Protein AF-A0A1R1PMK1-F1 (afdb_monomer_lite)

Structure (mmCIF, N/CA/C/O backbone):
data_AF-A0A1R1PMK1-F1
#
_entry.id   AF-A0A1R1PMK1-F1
#
loop_
_atom_site.group_PDB
_atom_site.id
_atom_site.type_symbol
_atom_site.label_atom_id
_atom_site.label_alt_id
_atom_site.label_comp_id
_atom_site.label_asym_id
_atom_site.label_entity_id
_atom_site.label_seq_id
_atom_site.pdbx_PDB_ins_code
_atom_site.Cartn_x
_atom_site.Cartn_y
_atom_site.Cartn_z
_atom_site.occupancy
_atom_site.B_iso_or_equiv
_atom_site.auth_seq_id
_atom_site.auth_comp_id
_atom_site.auth_asym_id
_atom_site.auth_atom_id
_atom_site.pdbx_PDB_model_num
ATOM 1 N N . ALA A 1 1 ? -8.722 -4.095 1.735 1.00 92.75 1 ALA A N 1
ATOM 2 C CA . ALA A 1 1 ? -8.374 -3.464 3.030 1.00 92.75 1 ALA A CA 1
ATOM 3 C C . ALA A 1 1 ? -7.951 -4.483 4.097 1.00 92.75 1 ALA A C 1
ATOM 5 O O . ALA A 1 1 ? -7.353 -4.082 5.087 1.00 92.75 1 ALA A O 1
ATOM 6 N N . SER A 1 2 ? -8.235 -5.775 3.902 1.00 94.81 2 SER A N 1
ATOM 7 C CA . SER A 1 2 ? -7.740 -6.874 4.737 1.00 94.81 2 SER A CA 1
ATOM 8 C C . SER A 1 2 ? -6.228 -7.082 4.606 1.00 94.81 2 SER A C 1
ATOM 10 O O . SER A 1 2 ? -5.591 -6.471 3.741 1.00 94.81 2 SER A O 1
ATOM 12 N N . ASP A 1 3 ? -5.682 -7.975 5.431 1.00 96.00 3 ASP A N 1
ATOM 13 C CA . ASP A 1 3 ? -4.341 -8.523 5.250 1.00 96.00 3 ASP A CA 1
ATOM 14 C C . ASP A 1 3 ? -4.217 -9.331 3.947 1.00 96.00 3 ASP A C 1
ATOM 16 O O . ASP A 1 3 ? -5.202 -9.630 3.263 1.00 96.00 3 ASP A O 1
ATOM 20 N N . GLU A 1 4 ? -2.976 -9.665 3.610 1.00 95.31 4 GLU A N 1
ATOM 21 C CA . GLU A 1 4 ? -2.611 -10.317 2.359 1.00 95.31 4 GLU A CA 1
ATOM 22 C C . GLU A 1 4 ? -3.187 -11.730 2.200 1.00 95.31 4 GLU A C 1
ATOM 24 O O . GLU A 1 4 ? -3.694 -12.054 1.127 1.00 95.31 4 GLU A O 1
ATOM 29 N N . ARG A 1 5 ? -3.181 -12.549 3.259 1.00 94.62 5 ARG A N 1
ATOM 30 C CA . ARG A 1 5 ? -3.714 -13.918 3.209 1.00 94.62 5 ARG A CA 1
ATOM 31 C C . ARG A 1 5 ? -5.222 -13.894 2.979 1.00 94.62 5 ARG A C 1
ATOM 33 O O . ARG A 1 5 ? -5.736 -14.603 2.114 1.00 94.62 5 ARG A O 1
ATOM 40 N N . SER A 1 6 ? -5.927 -13.046 3.723 1.00 94.38 6 SER A N 1
ATOM 41 C CA . SER A 1 6 ? -7.371 -12.860 3.556 1.00 94.38 6 SER A CA 1
ATOM 42 C C . SER A 1 6 ? -7.712 -12.326 2.162 1.00 94.38 6 SER A C 1
ATOM 44 O O . SER A 1 6 ? -8.650 -12.809 1.530 1.00 94.38 6 SER A O 1
ATOM 46 N N . ALA A 1 7 ? -6.926 -11.374 1.647 1.00 95.94 7 ALA A N 1
ATOM 47 C CA . ALA A 1 7 ? -7.109 -10.844 0.297 1.00 95.94 7 ALA A CA 1
ATOM 48 C C . ALA A 1 7 ? -6.900 -11.919 -0.783 1.00 95.94 7 ALA A C 1
ATOM 50 O O . ALA A 1 7 ? -7.687 -11.991 -1.723 1.00 95.94 7 ALA A O 1
ATOM 51 N N . HIS A 1 8 ? -5.884 -12.775 -0.632 1.00 96.12 8 HIS A N 1
ATOM 52 C CA . HIS A 1 8 ? -5.612 -13.889 -1.547 1.00 96.12 8 HIS A CA 1
ATOM 53 C C . HIS A 1 8 ? -6.756 -14.907 -1.577 1.00 96.12 8 HIS A C 1
ATOM 55 O O . HIS A 1 8 ? -7.211 -15.286 -2.657 1.00 96.12 8 HIS A O 1
ATOM 61 N N . SER A 1 9 ? -7.292 -15.265 -0.406 1.00 93.94 9 SER A N 1
ATOM 62 C CA . SER A 1 9 ? -8.459 -16.149 -0.290 1.00 93.94 9 SER A CA 1
ATOM 63 C C . SER A 1 9 ? -9.698 -15.570 -0.986 1.00 93.94 9 SER A C 1
ATOM 65 O O . SER A 1 9 ? -10.358 -16.264 -1.758 1.00 93.94 9 SER A O 1
ATOM 67 N N . ILE A 1 10 ? -9.979 -14.275 -0.783 1.00 94.06 10 ILE A N 1
ATOM 68 C CA . ILE A 1 10 ? -11.108 -13.584 -1.429 1.00 94.06 10 ILE A CA 1
ATOM 69 C C . ILE A 1 10 ? -10.918 -13.497 -2.948 1.00 94.06 10 ILE A C 1
ATOM 71 O O . ILE A 1 10 ? -11.862 -13.722 -3.696 1.00 94.06 10 ILE A O 1
ATOM 75 N N . MET A 1 11 ? -9.716 -13.174 -3.430 1.00 95.31 11 MET A N 1
ATOM 76 C CA . MET A 1 11 ? -9.459 -13.119 -4.873 1.00 95.31 11 MET A CA 1
ATOM 77 C C . MET A 1 11 ? -9.594 -14.495 -5.524 1.00 95.31 11 MET A C 1
ATOM 79 O O . MET A 1 11 ? -10.160 -14.594 -6.608 1.00 95.31 11 MET A O 1
ATOM 83 N N . SER A 1 12 ? -9.146 -15.545 -4.834 1.00 92.06 12 SER A N 1
ATOM 84 C CA . SER A 1 12 ? -9.286 -16.926 -5.300 1.00 92.06 12 SER A CA 1
ATOM 85 C C . SER A 1 12 ? -10.749 -17.371 -5.348 1.00 92.06 12 SER A C 1
ATOM 87 O O . SER A 1 12 ? -11.145 -18.036 -6.294 1.00 92.06 12 SER A O 1
ATOM 89 N 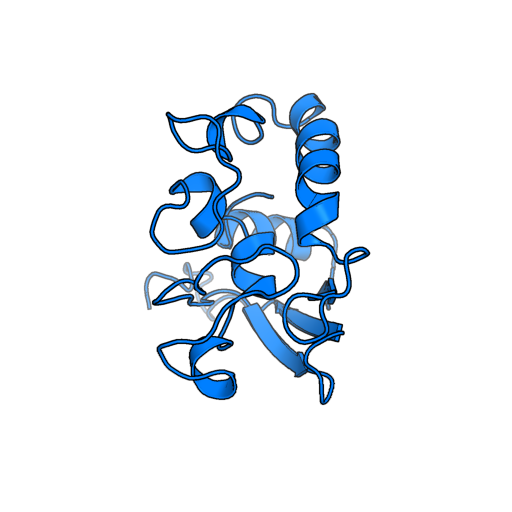N . SER A 1 13 ? -11.576 -16.996 -4.364 1.00 94.19 13 SER A N 1
ATOM 90 C CA . SER A 1 13 ? -13.002 -17.366 -4.353 1.00 94.19 13 SER A CA 1
ATOM 91 C C . SER A 1 13 ? -13.845 -16.625 -5.393 1.00 94.19 13 SER A C 1
ATOM 93 O O . SER A 1 13 ? -14.958 -17.053 -5.695 1.00 94.19 13 SER A O 1
ATOM 95 N N . LEU A 1 14 ? -13.322 -15.519 -5.925 1.00 96.50 14 LEU A N 1
ATOM 96 C CA . LEU A 1 14 ? -13.951 -14.696 -6.955 1.00 96.50 14 LEU A CA 1
ATOM 97 C C . LEU A 1 14 ? -13.335 -14.905 -8.350 1.00 96.50 14 LEU A C 1
ATOM 99 O O . LEU A 1 14 ? -13.669 -14.143 -9.255 1.00 96.50 14 LEU A O 1
ATOM 103 N N . ASP A 1 15 ? -12.438 -15.886 -8.516 1.00 95.31 15 ASP A N 1
ATOM 104 C CA . ASP A 1 15 ? -11.705 -16.159 -9.763 1.00 95.31 15 ASP A CA 1
ATOM 105 C C . ASP A 1 15 ? -11.015 -14.904 -10.349 1.00 95.31 15 ASP A C 1
ATOM 107 O O . ASP A 1 15 ? -11.081 -14.620 -11.546 1.00 95.31 15 ASP A O 1
ATOM 111 N N . ILE A 1 16 ? -10.365 -14.103 -9.493 1.00 96.75 16 ILE A N 1
ATOM 112 C CA . ILE A 1 16 ? -9.670 -12.874 -9.904 1.00 96.75 16 ILE A CA 1
ATOM 113 C C . ILE A 1 16 ? -8.203 -13.168 -10.230 1.00 96.75 16 ILE A C 1
ATOM 115 O O . ILE A 1 16 ? -7.407 -13.459 -9.338 1.00 96.75 16 ILE A O 1
ATOM 119 N N . ASP A 1 17 ? -7.815 -12.964 -11.490 1.00 96.69 17 ASP A N 1
ATOM 120 C CA . ASP A 1 17 ? -6.439 -13.191 -11.957 1.00 96.69 17 ASP A CA 1
ATOM 121 C C . ASP A 1 17 ? -5.477 -12.022 -11.702 1.00 96.69 17 ASP A C 1
ATOM 123 O O . ASP A 1 17 ? -4.277 -12.227 -11.524 1.00 96.69 17 ASP A O 1
ATOM 127 N N . TYR A 1 18 ? -5.976 -10.783 -11.717 1.00 98.06 18 TYR A N 1
ATOM 128 C CA . TYR A 1 18 ? -5.141 -9.584 -11.634 1.00 98.06 18 TYR A CA 1
ATOM 129 C C . TYR A 1 18 ? -5.790 -8.492 -10.787 1.00 98.06 18 TYR A C 1
ATOM 131 O O . TYR A 1 18 ? -6.999 -8.270 -10.843 1.00 98.06 18 TYR A O 1
ATOM 139 N N . ALA A 1 19 ? -4.961 -7.759 -10.048 1.00 98.00 19 ALA A N 1
ATOM 140 C CA . ALA A 1 19 ? -5.340 -6.546 -9.336 1.00 98.00 19 ALA A CA 1
ATOM 141 C C . ALA A 1 19 ? -4.542 -5.354 -9.869 1.00 98.00 19 ALA A C 1
ATOM 143 O O . ALA A 1 19 ? -3.335 -5.453 -10.079 1.00 98.00 19 ALA A O 1
ATOM 144 N N . LEU A 1 20 ? -5.212 -4.219 -10.053 1.00 98.25 20 LEU A N 1
ATOM 145 C CA . LEU A 1 20 ? -4.597 -2.955 -10.447 1.00 98.25 20 LEU A CA 1
ATOM 146 C C . LEU A 1 20 ? -4.661 -1.978 -9.273 1.00 98.25 20 LEU A C 1
ATOM 148 O O . LEU A 1 20 ? -5.706 -1.855 -8.636 1.00 98.25 20 LEU A O 1
ATOM 152 N N . VAL A 1 21 ? -3.560 -1.270 -9.020 1.00 98.31 21 VAL A N 1
ATOM 153 C CA . VAL A 1 21 ? -3.491 -0.172 -8.046 1.00 98.31 21 VAL A CA 1
ATOM 154 C C . VAL A 1 21 ? -2.866 1.059 -8.691 1.00 98.31 21 VAL A C 1
ATOM 156 O O . VAL A 1 21 ? -1.877 0.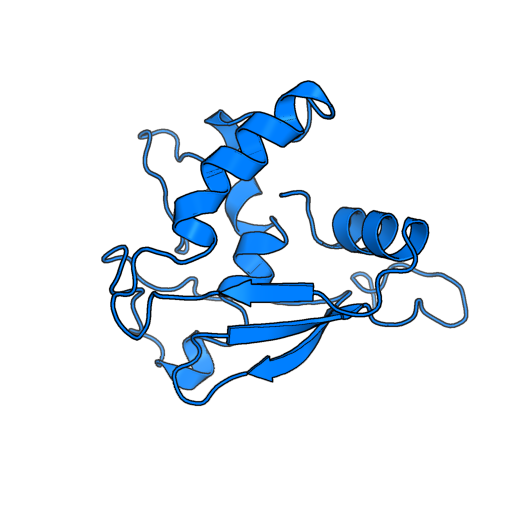962 -9.425 1.00 98.31 21 VAL A O 1
ATOM 159 N N . VAL A 1 22 ? -3.437 2.226 -8.393 1.00 98.44 22 VAL A N 1
ATOM 160 C CA . VAL A 1 22 ? -2.900 3.530 -8.779 1.00 98.44 22 VAL A CA 1
ATOM 161 C C . VAL A 1 22 ? -2.113 4.140 -7.619 1.00 98.44 22 VAL A C 1
ATOM 163 O O . VAL A 1 22 ? -2.680 4.403 -6.555 1.00 98.44 22 VAL A O 1
ATOM 166 N N . TYR A 1 23 ? -0.828 4.426 -7.840 1.00 97.81 23 TYR A N 1
ATOM 167 C CA . TYR A 1 23 ? 0.063 5.101 -6.891 1.00 97.81 23 TYR A CA 1
ATOM 168 C C . TYR A 1 23 ? 0.458 6.490 -7.400 1.00 97.81 23 TYR A C 1
ATOM 170 O O . TYR A 1 23 ? 1.118 6.637 -8.421 1.00 97.81 23 TYR A O 1
ATOM 178 N N . GLY A 1 24 ? 0.089 7.540 -6.670 1.00 96.56 24 GLY A N 1
ATOM 179 C CA . GLY A 1 24 ? 0.336 8.914 -7.104 1.00 96.56 24 GLY A CA 1
ATOM 180 C C . GLY A 1 24 ? 1.539 9.597 -6.462 1.00 96.56 24 GLY A C 1
ATOM 181 O O . GLY A 1 24 ? 1.885 10.708 -6.865 1.00 96.56 24 GLY A O 1
ATOM 182 N N . GLY A 1 25 ? 2.186 8.963 -5.481 1.00 96.06 25 GLY A N 1
ATOM 183 C CA . GLY A 1 25 ? 3.172 9.619 -4.619 1.00 96.06 25 GLY A CA 1
ATOM 184 C C . GLY A 1 25 ? 4.467 10.039 -5.316 1.00 96.06 25 GLY A C 1
ATOM 185 O O . GLY A 1 25 ? 5.158 10.925 -4.821 1.00 96.06 25 GLY A O 1
ATOM 186 N N . MET A 1 26 ? 4.793 9.478 -6.484 1.00 94.00 26 MET A N 1
ATOM 187 C CA . MET A 1 26 ? 5.956 9.919 -7.266 1.00 94.00 26 MET A CA 1
ATOM 188 C C . MET A 1 26 ? 5.683 11.218 -8.039 1.00 94.00 26 MET A C 1
ATOM 190 O O . MET A 1 26 ? 6.563 12.074 -8.130 1.00 94.00 26 MET A O 1
ATOM 194 N N . LEU A 1 27 ? 4.467 11.392 -8.563 1.00 94.00 27 LEU A N 1
ATOM 195 C CA . LEU A 1 27 ? 4.088 12.514 -9.435 1.00 94.00 27 LEU A CA 1
ATOM 196 C C . LEU A 1 27 ? 3.233 13.577 -8.729 1.00 94.00 27 LEU A C 1
ATOM 198 O O . LEU A 1 27 ? 2.753 14.501 -9.379 1.00 94.00 27 LEU A O 1
ATOM 202 N N . SER A 1 28 ? 3.015 13.440 -7.419 1.00 94.94 28 SER A N 1
ATOM 203 C CA . SER A 1 28 ? 2.061 14.259 -6.658 1.00 94.94 28 SER A CA 1
ATOM 204 C C . SER A 1 28 ? 0.624 14.166 -7.200 1.00 94.94 28 SER A C 1
ATOM 206 O O . SER A 1 28 ? -0.139 15.132 -7.159 1.00 94.94 28 SER A O 1
ATOM 208 N N . TYR A 1 29 ? 0.244 13.000 -7.729 1.00 96.44 29 TYR A N 1
ATOM 209 C CA . TYR A 1 29 ? -1.105 12.746 -8.225 1.00 96.44 29 TYR A CA 1
ATOM 210 C C . TYR A 1 29 ? -2.032 12.382 -7.056 1.00 96.44 29 TYR A C 1
ATOM 212 O O . TYR A 1 29 ? -1.842 11.368 -6.389 1.00 96.44 29 TYR A O 1
ATOM 220 N N . SER A 1 30 ? -3.040 13.213 -6.781 1.00 92.44 30 SER A N 1
ATOM 221 C CA . SER A 1 30 ? -3.943 13.048 -5.626 1.00 92.44 30 SER A CA 1
ATOM 222 C C . SER A 1 30 ? -5.133 12.117 -5.879 1.00 92.44 30 SER A C 1
ATOM 224 O O . SER A 1 30 ? -5.816 11.710 -4.938 1.00 92.44 30 SER A O 1
ATOM 226 N N . GLY A 1 31 ? -5.389 11.769 -7.143 1.00 95.38 31 GLY A N 1
ATOM 227 C CA . GLY A 1 31 ? -6.455 10.856 -7.562 1.00 95.38 31 GLY A CA 1
ATOM 228 C C . GLY A 1 31 ? -6.093 9.374 -7.429 1.00 95.38 31 GLY A C 1
ATOM 229 O O . GLY A 1 31 ? -6.682 8.551 -8.134 1.00 95.38 31 GLY A O 1
ATOM 230 N N . ASP A 1 32 ? -5.113 9.042 -6.591 1.00 97.69 32 ASP A N 1
ATOM 231 C CA . ASP A 1 32 ? -4.591 7.692 -6.389 1.00 97.69 32 ASP A CA 1
ATOM 232 C C . ASP A 1 32 ? -5.434 6.874 -5.395 1.00 97.69 32 ASP A C 1
ATOM 234 O O . ASP A 1 32 ? -6.371 7.382 -4.764 1.00 97.69 32 ASP A O 1
ATOM 238 N N . ASP A 1 33 ? -5.142 5.579 -5.281 1.00 98.19 33 ASP A N 1
ATOM 239 C CA . ASP A 1 33 ? -6.012 4.671 -4.531 1.00 98.19 33 ASP A CA 1
ATOM 240 C C . ASP A 1 33 ? -5.807 4.752 -3.018 1.00 98.19 33 ASP A C 1
ATOM 242 O O . ASP A 1 33 ? -6.769 4.557 -2.278 1.00 98.19 33 ASP A O 1
ATOM 246 N N . ILE A 1 34 ? -4.628 5.157 -2.528 1.00 97.00 34 ILE A N 1
ATOM 247 C CA . ILE A 1 34 ? -4.426 5.383 -1.086 1.00 97.00 34 ILE A CA 1
ATOM 248 C C . ILE A 1 34 ? -5.249 6.576 -0.579 1.00 97.00 34 ILE A C 1
ATOM 250 O O . ILE A 1 34 ? -5.734 6.536 0.554 1.00 97.00 34 ILE A O 1
ATOM 254 N N . ASN A 1 35 ? -5.447 7.630 -1.383 1.00 95.19 35 ASN A N 1
ATOM 255 C CA . ASN A 1 35 ? -6.289 8.762 -0.981 1.00 95.19 35 ASN A CA 1
ATOM 256 C C . ASN A 1 35 ? -7.779 8.371 -0.935 1.00 95.19 35 ASN A C 1
ATOM 258 O O . ASN A 1 35 ? -8.534 8.839 -0.085 1.00 95.19 35 ASN A O 1
ATOM 262 N N . LYS A 1 36 ? -8.200 7.455 -1.817 1.00 96.94 36 LYS A N 1
ATOM 263 C CA . LYS A 1 36 ? -9.565 6.903 -1.835 1.00 96.94 36 LYS A CA 1
ATOM 264 C C . LYS A 1 36 ? -9.761 5.741 -0.859 1.00 96.94 36 LYS A C 1
ATOM 266 O O . LYS A 1 36 ? -10.899 5.339 -0.625 1.00 96.94 36 LYS A O 1
ATOM 271 N N . PHE A 1 37 ? -8.687 5.199 -0.289 1.00 97.56 37 PHE A N 1
ATOM 272 C CA . PHE A 1 37 ? -8.717 3.953 0.478 1.00 97.56 37 PHE A CA 1
ATOM 273 C C . PHE A 1 37 ? -9.642 4.020 1.698 1.00 97.56 37 PHE A C 1
ATOM 275 O O . PHE A 1 37 ? -10.340 3.051 1.993 1.00 97.56 37 PHE A O 1
ATOM 282 N N . ILE A 1 38 ? -9.751 5.186 2.339 1.00 95.50 38 ILE A N 1
ATOM 283 C CA . ILE A 1 38 ? -10.686 5.402 3.448 1.00 95.50 38 ILE A CA 1
ATOM 284 C C . ILE A 1 38 ? -12.145 5.121 3.063 1.00 95.50 38 ILE A C 1
ATOM 286 O O . ILE A 1 38 ? -12.898 4.538 3.840 1.00 95.50 38 ILE A O 1
ATOM 290 N N . TRP A 1 39 ? -12.542 5.458 1.834 1.00 96.56 39 TRP A N 1
ATOM 291 C CA . TRP A 1 39 ? -13.886 5.169 1.337 1.00 96.56 39 TRP A CA 1
ATOM 292 C C . TRP A 1 39 ? -14.099 3.673 1.135 1.00 96.56 39 TRP A C 1
ATOM 294 O O . TRP A 1 39 ? -15.165 3.160 1.462 1.00 96.56 39 TRP A O 1
ATOM 304 N N . MET A 1 40 ? -13.071 2.955 0.673 1.00 97.31 40 MET A N 1
ATOM 305 C CA . MET A 1 40 ? -13.120 1.496 0.555 1.00 97.31 40 MET A CA 1
ATOM 306 C C . MET A 1 40 ? -13.294 0.832 1.927 1.00 97.31 40 MET A C 1
ATOM 308 O O . MET A 1 40 ? -14.069 -0.114 2.052 1.00 97.31 40 MET A O 1
ATOM 312 N N . ILE A 1 41 ? -12.615 1.348 2.961 1.00 96.81 41 ILE A N 1
ATOM 313 C CA . ILE A 1 41 ? -12.764 0.876 4.345 1.00 96.81 41 ILE A CA 1
ATOM 314 C C . ILE A 1 41 ? -14.191 1.125 4.835 1.00 96.81 41 ILE A C 1
ATOM 316 O O . ILE A 1 41 ? -14.840 0.183 5.273 1.00 96.81 41 ILE A O 1
ATOM 320 N N . ARG A 1 42 ? -14.720 2.345 4.681 1.00 95.81 42 ARG A N 1
ATOM 321 C CA . ARG A 1 42 ? -16.091 2.694 5.101 1.00 95.81 42 ARG A CA 1
ATOM 322 C C . ARG A 1 42 ? -17.163 1.830 4.436 1.00 95.81 42 ARG A C 1
ATOM 324 O O . ARG A 1 42 ? -18.115 1.429 5.096 1.00 95.81 42 ARG A O 1
ATOM 331 N N . ILE A 1 43 ? -17.007 1.524 3.147 1.00 95.88 43 ILE A N 1
ATOM 332 C CA . ILE A 1 43 ? -17.918 0.619 2.428 1.00 95.88 43 ILE A CA 1
ATOM 333 C C . ILE A 1 43 ? -17.792 -0.806 2.980 1.00 95.88 43 ILE A C 1
ATOM 335 O O . ILE A 1 43 ? -18.802 -1.444 3.275 1.00 95.88 43 ILE A O 1
ATOM 339 N N . GLY A 1 44 ? -16.561 -1.295 3.152 1.00 94.25 44 GLY A N 1
ATOM 340 C CA . GLY A 1 44 ? -16.295 -2.643 3.650 1.00 94.25 44 GLY A CA 1
ATOM 341 C C . GLY A 1 44 ? -16.695 -2.858 5.112 1.00 94.25 44 GLY A C 1
ATOM 342 O O . GLY A 1 44 ? -17.099 -3.963 5.462 1.00 94.25 44 GLY A O 1
ATOM 343 N N . GLN A 1 45 ? -16.648 -1.820 5.951 1.00 95.38 45 GLN A N 1
ATOM 344 C CA . GLN A 1 45 ? -16.997 -1.881 7.374 1.00 95.38 45 GLN A CA 1
ATOM 345 C C . GLN A 1 45 ? -18.435 -2.356 7.606 1.00 95.38 45 GLN A C 1
ATOM 347 O O . GLN A 1 45 ? -18.697 -3.056 8.577 1.00 95.38 45 GLN A O 1
ATOM 352 N N . ASN A 1 46 ? -19.360 -2.036 6.697 1.00 91.69 46 ASN A N 1
ATOM 353 C CA . ASN A 1 46 ? -20.745 -2.503 6.794 1.00 91.69 46 ASN A CA 1
ATOM 354 C C . ASN A 1 46 ? -20.878 -4.028 6.649 1.00 91.69 46 ASN A C 1
ATOM 356 O O . ASN A 1 46 ? -21.867 -4.596 7.101 1.00 91.69 46 ASN A O 1
ATOM 360 N N . VAL A 1 47 ? -19.905 -4.681 6.006 1.00 92.25 47 VAL A N 1
ATOM 361 C CA . VAL A 1 47 ? -19.888 -6.134 5.775 1.00 92.25 47 VAL A CA 1
ATOM 362 C C . VAL A 1 47 ? -18.954 -6.839 6.762 1.00 92.25 47 VAL A C 1
ATOM 364 O O . VAL A 1 47 ? -19.286 -7.911 7.257 1.00 92.25 47 VAL A O 1
ATOM 367 N N . TYR A 1 48 ? -17.812 -6.223 7.082 1.00 92.69 48 TYR A N 1
ATOM 368 C CA . TYR A 1 48 ? -16.780 -6.761 7.974 1.00 92.69 48 TYR A CA 1
ATOM 369 C C . TYR A 1 48 ? -16.507 -5.787 9.137 1.00 92.69 48 TYR A C 1
ATOM 371 O O . TYR A 1 48 ? -15.456 -5.137 9.167 1.00 92.69 48 TYR A O 1
ATOM 379 N N . PRO A 1 49 ? -17.450 -5.640 10.086 1.00 91.62 49 PRO A N 1
ATOM 380 C CA . PRO A 1 49 ? -17.401 -4.597 11.113 1.00 91.62 49 PRO A CA 1
ATOM 381 C C . PRO A 1 49 ? -16.265 -4.777 12.122 1.00 91.62 49 PRO A C 1
ATOM 383 O O . PRO A 1 49 ? -15.775 -3.788 12.657 1.00 91.62 49 PRO A O 1
ATOM 386 N N . ASP A 1 50 ? -15.816 -6.008 12.360 1.00 90.06 50 ASP A N 1
ATOM 387 C CA . ASP A 1 50 ? -14.718 -6.283 13.292 1.00 90.06 50 ASP A CA 1
ATOM 388 C C . ASP A 1 50 ? -13.347 -6.038 12.648 1.00 90.06 50 ASP A C 1
ATOM 390 O O . ASP A 1 50 ? -12.413 -5.569 13.299 1.00 90.06 50 ASP A O 1
ATOM 394 N N . ASP A 1 51 ? -13.236 -6.281 11.339 1.00 87.56 51 ASP A N 1
ATOM 395 C CA . ASP A 1 51 ? -11.971 -6.189 10.616 1.00 87.56 51 ASP A CA 1
ATOM 396 C C . ASP A 1 51 ? -11.701 -4.818 10.006 1.00 87.56 51 ASP A C 1
ATOM 398 O O . ASP A 1 51 ? -10.536 -4.435 9.876 1.00 87.56 51 ASP A O 1
ATOM 402 N N . LEU A 1 52 ? -12.738 -4.093 9.586 1.00 94.00 52 LEU A N 1
ATOM 403 C CA . LEU A 1 52 ? -12.610 -2.875 8.781 1.00 94.00 52 LEU A CA 1
ATOM 404 C C . LEU A 1 52 ? -13.071 -1.623 9.526 1.00 94.00 52 LEU A C 1
ATOM 406 O O . LEU A 1 52 ? -13.633 -0.716 8.925 1.00 94.00 52 LEU A O 1
ATOM 410 N N . GLN A 1 53 ? -12.799 -1.545 10.827 1.00 94.62 53 GLN A N 1
ATOM 411 C CA . GLN A 1 53 ? -13.047 -0.325 11.591 1.00 94.62 53 GLN A CA 1
ATOM 412 C C . GLN A 1 53 ? -12.088 0.783 11.152 1.00 94.62 53 GLN A C 1
ATOM 414 O O . GLN A 1 53 ? -10.868 0.648 11.278 1.00 94.62 53 GLN A O 1
ATOM 419 N N . GLU A 1 54 ? -12.647 1.901 10.689 1.00 94.88 54 GLU A N 1
ATOM 420 C CA . GLU A 1 54 ? -11.902 3.078 10.229 1.00 94.88 54 GLU A CA 1
ATOM 421 C C . GLU A 1 54 ? -10.784 3.502 11.198 1.00 94.88 54 GLU A C 1
ATOM 423 O O . GLU A 1 54 ? -9.644 3.710 10.779 1.00 94.88 54 GLU A O 1
ATOM 428 N N . GLY A 1 55 ? -11.076 3.546 12.502 1.00 95.56 55 GLY A N 1
ATOM 429 C CA . GLY A 1 55 ? -10.121 3.967 13.531 1.00 95.56 55 GLY A CA 1
ATOM 430 C C . GLY A 1 55 ? -8.840 3.126 13.601 1.00 95.56 55 GLY A C 1
ATOM 431 O O . GLY A 1 55 ? -7.805 3.646 14.004 1.00 95.56 55 GLY A O 1
ATOM 432 N N . LEU A 1 56 ? -8.860 1.863 13.153 1.00 96.06 56 LEU A N 1
ATOM 433 C CA . LEU A 1 56 ? -7.676 0.991 13.159 1.00 96.06 56 LEU A CA 1
ATOM 434 C C . LEU A 1 56 ? -6.610 1.425 12.141 1.00 96.06 56 LEU A C 1
ATOM 436 O O . LEU A 1 56 ? -5.447 1.026 12.249 1.00 96.06 56 LEU A O 1
ATOM 440 N N . PHE A 1 57 ? -6.989 2.235 11.151 1.00 97.25 57 PHE A N 1
ATOM 441 C CA . PHE A 1 57 ? -6.105 2.722 10.090 1.00 97.25 57 PHE A CA 1
ATOM 442 C C . PHE A 1 57 ? -5.474 4.087 10.405 1.00 97.25 57 PHE A C 1
ATOM 444 O O . PHE A 1 57 ? -4.595 4.532 9.668 1.00 97.25 57 PHE A O 1
ATOM 451 N N . TYR A 1 58 ? -5.873 4.726 11.508 1.00 97.00 58 TYR A N 1
ATOM 452 C CA . TYR A 1 58 ? -5.291 5.974 11.997 1.00 97.00 58 TYR A CA 1
ATOM 453 C C . TYR A 1 58 ? -4.373 5.714 13.186 1.00 97.00 58 TYR A C 1
ATOM 455 O O . TYR A 1 58 ? -4.643 4.862 14.030 1.00 97.00 58 TYR A O 1
ATOM 463 N N . THR A 1 59 ? -3.283 6.472 13.284 1.00 97.19 59 THR A N 1
ATOM 464 C CA . THR A 1 59 ? -2.435 6.444 14.483 1.00 97.19 59 THR A CA 1
ATOM 465 C C . THR A 1 59 ? -3.227 6.898 15.721 1.00 97.19 59 THR A C 1
ATOM 467 O O . THR A 1 59 ? -4.248 7.574 15.581 1.00 97.19 59 THR A O 1
ATOM 470 N N . PRO A 1 60 ? -2.739 6.642 16.951 1.00 94.88 60 PRO A N 1
ATOM 471 C CA . PRO A 1 60 ? -3.367 7.179 18.165 1.00 94.88 60 PRO A CA 1
ATOM 472 C C . PRO A 1 60 ? -3.497 8.713 18.182 1.00 94.88 60 PRO A C 1
ATOM 474 O O . PRO A 1 60 ? -4.357 9.253 18.866 1.00 94.88 60 PRO A O 1
ATOM 477 N N . SER A 1 61 ? -2.657 9.418 17.415 1.00 95.19 61 SER A N 1
ATOM 478 C CA . SER A 1 61 ? -2.728 10.871 17.210 1.00 95.19 61 SER A CA 1
ATOM 479 C C . SER A 1 61 ? -3.708 11.302 16.107 1.00 95.19 61 SER A C 1
ATOM 481 O O . SER A 1 61 ? -3.771 12.486 15.783 1.00 95.19 61 SER A O 1
ATOM 483 N N . GLY A 1 62 ? -4.453 10.368 15.509 1.00 94.31 62 GLY A N 1
ATOM 484 C CA . GLY A 1 62 ? -5.415 10.626 14.436 1.00 94.31 62 GLY A CA 1
ATOM 485 C C . GLY A 1 62 ? -4.783 10.863 13.062 1.00 94.31 62 GLY A C 1
ATOM 486 O O . GLY A 1 62 ? -5.448 11.374 12.164 1.00 94.31 62 GLY A O 1
ATOM 487 N N . GLN A 1 63 ? -3.504 10.526 12.868 1.00 94.19 63 GLN A N 1
ATOM 488 C CA . GLN A 1 63 ? -2.820 10.733 11.591 1.00 94.19 63 GLN A CA 1
ATOM 489 C C . GLN A 1 63 ? -3.042 9.555 10.643 1.00 94.19 63 GLN A C 1
ATOM 491 O O . GLN A 1 63 ? -2.943 8.390 11.032 1.00 94.19 63 GLN A O 1
ATOM 496 N N . TYR A 1 64 ? -3.273 9.870 9.368 1.00 94.44 64 TYR A N 1
ATOM 497 C CA . TYR A 1 64 ? -3.307 8.889 8.287 1.00 94.44 64 TYR A CA 1
ATOM 498 C C . TYR A 1 64 ? -1.885 8.630 7.774 1.00 94.44 64 TYR A C 1
ATOM 500 O O . TYR A 1 64 ? -1.441 9.182 6.761 1.00 94.44 64 TYR A O 1
ATOM 508 N N . ALA A 1 65 ? -1.127 7.874 8.564 1.00 96.88 65 ALA A N 1
ATOM 509 C CA . ALA A 1 65 ? 0.280 7.610 8.304 1.00 96.88 65 ALA A CA 1
ATOM 510 C C . ALA A 1 65 ? 0.467 6.432 7.331 1.00 96.88 65 ALA A C 1
ATOM 512 O O . ALA A 1 65 ? -0.238 5.431 7.435 1.00 96.88 65 ALA A O 1
ATOM 513 N N . ILE A 1 66 ? 1.440 6.540 6.419 1.00 96.44 66 ILE A N 1
ATOM 514 C CA . ILE A 1 66 ? 1.803 5.481 5.452 1.00 96.44 66 ILE A CA 1
ATOM 515 C C . ILE A 1 66 ? 3.208 4.906 5.664 1.00 96.44 66 ILE A C 1
ATOM 517 O O . ILE A 1 66 ? 3.515 3.837 5.141 1.00 96.44 66 ILE A O 1
ATOM 521 N N . GLY A 1 67 ? 4.060 5.601 6.422 1.00 95.50 67 GLY A N 1
ATOM 522 C CA . GLY A 1 67 ? 5.435 5.182 6.698 1.00 95.50 67 GLY A CA 1
ATOM 523 C C . GLY A 1 67 ? 5.536 4.227 7.889 1.00 95.50 67 GLY A C 1
ATOM 524 O O . GLY A 1 67 ? 4.565 3.591 8.290 1.00 95.50 67 GLY A O 1
ATOM 525 N N . ASP A 1 68 ? 6.708 4.163 8.520 1.00 95.31 68 ASP A N 1
ATOM 526 C CA . ASP A 1 68 ? 6.955 3.239 9.642 1.00 95.31 68 ASP A CA 1
ATOM 527 C C . ASP A 1 68 ? 6.074 3.506 10.877 1.00 95.31 68 ASP A C 1
ATOM 529 O O . ASP A 1 68 ? 5.749 2.577 11.623 1.00 95.31 68 ASP A O 1
ATOM 533 N N . SER A 1 69 ? 5.645 4.761 11.059 1.00 95.69 69 SER A N 1
ATOM 534 C CA . SER A 1 69 ? 4.723 5.193 12.118 1.00 95.69 69 SER A CA 1
ATOM 535 C C . SER A 1 69 ? 3.259 4.814 11.867 1.00 95.69 69 SER A C 1
ATOM 537 O O . SER A 1 69 ? 2.421 5.031 12.743 1.00 95.69 69 SER A O 1
ATOM 539 N N . ALA A 1 70 ? 2.935 4.265 10.693 1.00 97.44 70 ALA A N 1
ATOM 540 C CA . ALA A 1 70 ? 1.601 3.773 10.383 1.00 97.44 70 ALA A CA 1
ATOM 541 C C . ALA A 1 70 ? 1.191 2.627 11.313 1.00 97.44 70 ALA A C 1
ATOM 543 O O . ALA A 1 70 ? 2.025 1.855 11.804 1.00 97.44 70 ALA A O 1
ATOM 544 N N . THR A 1 71 ? -0.118 2.490 11.535 1.00 97.50 71 THR A N 1
ATOM 545 C CA . THR A 1 71 ? -0.643 1.392 12.346 1.00 97.50 71 THR A CA 1
ATOM 546 C C . THR A 1 71 ? -0.332 0.045 11.714 1.00 97.50 71 THR A C 1
ATOM 548 O O . THR A 1 71 ? -0.148 -0.083 10.501 1.00 97.50 71 THR A O 1
ATOM 551 N N . GLN A 1 72 ? -0.318 -0.998 12.541 1.00 96.06 72 GLN A N 1
ATOM 552 C CA . GLN A 1 72 ? -0.121 -2.352 12.044 1.00 96.06 72 GLN A CA 1
ATOM 553 C C . GLN A 1 72 ? -1.206 -2.741 11.029 1.00 96.06 72 GLN A C 1
ATOM 555 O O . GLN A 1 72 ? -0.883 -3.326 9.999 1.00 96.06 72 GLN A O 1
ATOM 560 N N . LYS A 1 73 ? -2.463 -2.333 11.262 1.00 96.69 73 LYS A N 1
ATOM 561 C CA . LYS A 1 73 ? -3.574 -2.587 10.336 1.00 96.69 73 LYS A CA 1
ATOM 562 C C . LYS A 1 73 ? -3.358 -1.916 8.977 1.00 96.69 73 LYS A C 1
ATOM 564 O O . LYS A 1 73 ? -3.576 -2.558 7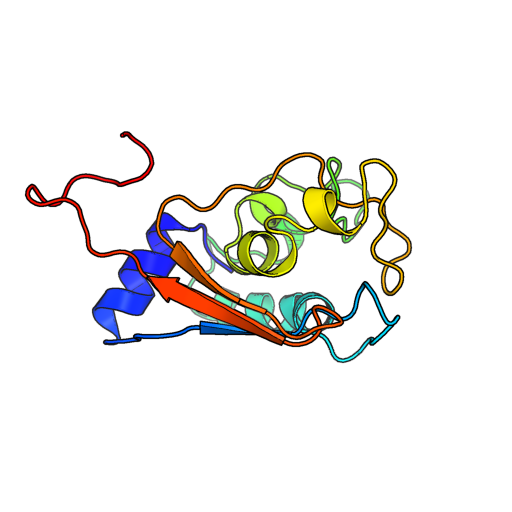.955 1.00 96.69 73 LYS A O 1
ATOM 569 N N . MET A 1 74 ? -2.872 -0.671 8.955 1.00 97.62 74 MET A N 1
ATOM 570 C CA . MET A 1 74 ? -2.505 0.013 7.712 1.00 97.62 74 MET A CA 1
ATOM 571 C C . MET A 1 74 ? -1.399 -0.747 6.973 1.00 97.62 74 MET A C 1
ATOM 573 O O . MET A 1 74 ? -1.600 -1.128 5.822 1.00 97.62 74 MET A O 1
ATOM 577 N N . LYS A 1 75 ? -0.278 -1.037 7.649 1.00 97.38 75 LYS A N 1
ATOM 578 C CA . LYS A 1 75 ? 0.897 -1.703 7.050 1.00 97.38 75 LYS A CA 1
ATOM 579 C C . LYS A 1 75 ? 0.616 -3.122 6.554 1.00 97.38 75 LYS A C 1
ATOM 581 O O . LYS A 1 75 ? 1.209 -3.567 5.579 1.00 97.38 75 LYS A O 1
ATOM 586 N N . GLN A 1 76 ? -0.270 -3.850 7.228 1.00 96.44 76 GLN A N 1
ATOM 587 C CA . GLN A 1 76 ? -0.656 -5.200 6.819 1.00 96.44 76 GLN A CA 1
ATOM 588 C C . GLN A 1 76 ? -1.686 -5.205 5.693 1.00 96.44 76 GLN A C 1
ATOM 590 O O . GLN A 1 76 ? -1.834 -6.231 5.032 1.00 96.44 76 GLN A O 1
ATOM 595 N N . SER A 1 77 ? -2.394 -4.094 5.469 1.00 97.62 77 SER A N 1
ATOM 596 C CA . SER A 1 77 ? -3.440 -4.046 4.458 1.00 97.62 77 SER A CA 1
ATOM 597 C C . SER A 1 77 ? -2.876 -4.277 3.058 1.00 97.62 77 SER A C 1
ATOM 599 O O . SER A 1 77 ? -1.853 -3.707 2.674 1.00 97.62 77 SER A O 1
ATOM 601 N N . ILE A 1 78 ? -3.586 -5.069 2.256 1.00 97.81 78 ILE A N 1
ATOM 602 C CA . ILE A 1 78 ? -3.153 -5.382 0.893 1.00 97.81 78 ILE A CA 1
ATOM 603 C C . ILE A 1 78 ? -3.020 -4.130 0.013 1.00 97.81 78 ILE A C 1
ATOM 605 O O . ILE A 1 78 ? -2.138 -4.066 -0.832 1.00 97.81 78 ILE A O 1
ATOM 609 N N . MET A 1 79 ? -3.836 -3.096 0.260 1.00 98.12 79 MET A N 1
ATOM 610 C CA . MET A 1 79 ? -3.741 -1.816 -0.450 1.00 98.12 79 MET A CA 1
ATOM 611 C C . MET A 1 79 ? -2.414 -1.107 -0.155 1.00 98.12 79 MET A C 1
ATOM 613 O O . MET A 1 79 ? -1.748 -0.638 -1.079 1.00 98.12 79 MET A O 1
ATOM 617 N N . HIS A 1 80 ? -2.004 -1.048 1.118 1.00 98.00 80 HIS A N 1
ATOM 618 C CA . HIS A 1 80 ? -0.709 -0.480 1.499 1.00 98.00 80 HIS A CA 1
ATOM 619 C C . HIS A 1 80 ? 0.431 -1.288 0.882 1.00 98.00 80 HIS A C 1
ATOM 621 O O . HIS A 1 80 ? 1.279 -0.711 0.199 1.00 98.00 80 HIS A O 1
ATOM 627 N N . LYS A 1 81 ? 0.386 -2.620 1.012 1.00 98.38 81 LYS A N 1
ATOM 628 C CA . LYS A 1 81 ? 1.407 -3.496 0.438 1.00 98.38 81 LYS A CA 1
ATOM 629 C C . LYS A 1 81 ? 1.534 -3.324 -1.080 1.00 98.38 81 LYS A C 1
ATOM 631 O O . LYS A 1 81 ? 2.624 -3.029 -1.554 1.00 98.38 81 LYS A O 1
ATOM 636 N N . PHE A 1 82 ? 0.439 -3.407 -1.841 1.00 98.38 82 PHE A N 1
ATOM 637 C CA . PHE A 1 82 ? 0.444 -3.191 -3.297 1.00 98.38 82 PHE A CA 1
ATOM 638 C C . PHE A 1 82 ? 0.898 -1.787 -3.703 1.00 98.38 82 PHE A C 1
ATOM 640 O O . PHE A 1 82 ? 1.504 -1.606 -4.757 1.00 98.38 82 PHE A O 1
ATOM 647 N N . THR A 1 83 ? 0.626 -0.768 -2.895 1.00 97.69 83 THR A N 1
ATOM 648 C CA . THR A 1 83 ? 1.067 0.587 -3.241 1.00 97.69 83 THR A CA 1
ATOM 649 C C . THR A 1 83 ? 2.571 0.747 -3.033 1.00 97.69 83 THR A C 1
ATOM 651 O O . THR A 1 83 ? 3.266 1.255 -3.916 1.00 97.69 83 THR A O 1
ATOM 654 N N . TYR A 1 84 ? 3.078 0.305 -1.879 1.00 97.62 84 TYR A N 1
ATOM 655 C CA . TYR A 1 84 ? 4.416 0.653 -1.399 1.00 97.62 84 TYR A CA 1
ATOM 656 C C . TYR A 1 84 ? 5.483 -0.432 -1.621 1.00 97.62 84 TYR A C 1
ATOM 658 O O . TYR A 1 84 ? 6.664 -0.169 -1.381 1.00 97.62 84 TYR A O 1
ATOM 666 N N . PHE A 1 85 ? 5.112 -1.616 -2.123 1.00 97.25 85 PHE A N 1
ATOM 667 C CA . PHE A 1 85 ? 6.054 -2.687 -2.462 1.00 97.25 85 PHE A CA 1
ATOM 668 C C . PHE A 1 85 ? 7.185 -2.176 -3.369 1.00 97.25 85 PHE A C 1
ATOM 670 O O . PHE A 1 85 ? 6.930 -1.514 -4.378 1.00 97.25 85 PHE A O 1
ATOM 677 N N . LYS A 1 86 ? 8.442 -2.450 -2.990 1.00 94.12 86 LYS A N 1
ATOM 678 C CA . LYS A 1 86 ? 9.673 -2.072 -3.717 1.00 94.12 86 LYS A CA 1
ATOM 679 C C . LYS A 1 86 ? 9.854 -0.583 -4.055 1.00 94.12 86 LYS A C 1
ATOM 681 O O . LYS A 1 86 ? 10.754 -0.233 -4.813 1.00 94.12 86 LYS A O 1
ATOM 686 N N . LEU A 1 87 ? 9.065 0.334 -3.485 1.00 94.12 87 LEU A N 1
ATOM 687 C CA . LEU A 1 87 ? 9.254 1.764 -3.771 1.00 94.12 87 LEU A CA 1
ATOM 688 C C . LEU A 1 87 ? 10.581 2.305 -3.230 1.00 94.12 87 LEU A C 1
ATOM 690 O O . LEU A 1 87 ? 11.146 3.219 -3.821 1.00 94.12 87 LEU A O 1
ATOM 694 N N . HIS A 1 88 ? 11.093 1.735 -2.138 1.00 90.19 88 HIS A N 1
ATOM 695 C CA . HIS A 1 88 ? 12.401 2.088 -1.576 1.00 90.19 88 HIS A CA 1
ATOM 696 C C . HIS A 1 88 ? 13.556 1.744 -2.528 1.00 90.19 88 HIS A C 1
ATOM 698 O O . HIS A 1 88 ? 14.493 2.529 -2.647 1.00 90.19 88 HIS A O 1
ATOM 704 N N . ASP A 1 89 ? 13.433 0.655 -3.293 1.00 89.81 89 ASP A N 1
ATOM 705 C CA . ASP A 1 89 ? 14.428 0.251 -4.296 1.00 89.81 89 ASP A CA 1
ATOM 706 C C . ASP A 1 89 ? 14.514 1.264 -5.450 1.00 89.81 89 ASP A C 1
ATOM 708 O O . ASP A 1 89 ? 15.589 1.500 -5.998 1.00 89.81 89 ASP A O 1
ATOM 712 N N . VAL A 1 90 ? 13.384 1.889 -5.808 1.00 90.69 90 VAL A N 1
ATOM 713 C CA . VAL A 1 90 ? 13.300 2.845 -6.926 1.00 90.69 90 VAL A CA 1
ATOM 714 C C . VAL A 1 90 ? 13.560 4.286 -6.482 1.00 90.69 90 VAL A C 1
ATOM 716 O O . VAL A 1 90 ? 14.241 5.043 -7.170 1.00 90.69 90 VAL A O 1
ATOM 719 N N . MET A 1 91 ? 13.010 4.693 -5.337 1.00 92.25 91 MET A N 1
ATOM 720 C CA . MET A 1 91 ? 13.066 6.075 -4.837 1.00 92.25 91 MET A CA 1
ATOM 721 C C . MET A 1 91 ? 14.208 6.307 -3.833 1.00 92.25 91 MET A C 1
ATOM 723 O O . MET A 1 91 ? 14.444 7.444 -3.417 1.00 92.25 91 MET A O 1
ATOM 727 N N . GLY A 1 92 ? 14.924 5.247 -3.457 1.00 90.88 92 GLY A N 1
ATOM 728 C CA . GLY A 1 92 ? 16.028 5.267 -2.507 1.00 90.88 92 GLY A CA 1
ATOM 729 C C . GLY A 1 92 ? 15.586 5.353 -1.039 1.00 90.88 92 GLY A C 1
ATOM 730 O O . GLY A 1 92 ? 14.410 5.562 -0.725 1.00 90.88 92 GLY A O 1
ATOM 731 N N . PRO A 1 93 ? 16.549 5.270 -0.101 1.00 87.38 93 PRO A N 1
ATOM 732 C CA . PRO A 1 93 ? 16.253 5.125 1.321 1.00 87.38 93 PRO A CA 1
ATOM 733 C C . PRO A 1 93 ? 15.640 6.341 2.003 1.00 87.38 93 PRO A C 1
ATOM 735 O O . PRO A 1 93 ? 15.042 6.229 3.070 1.00 87.38 93 PRO A O 1
ATOM 738 N N . ASN A 1 94 ? 15.782 7.506 1.378 1.00 90.19 94 ASN A N 1
ATOM 739 C CA . ASN A 1 94 ? 15.161 8.751 1.817 1.00 90.19 94 ASN A CA 1
ATOM 740 C C . ASN A 1 94 ? 13.955 9.126 0.942 1.00 90.19 94 ASN A C 1
ATOM 742 O O . ASN A 1 94 ? 13.522 10.279 0.960 1.00 90.19 94 ASN A O 1
ATOM 746 N N . GLY A 1 95 ? 13.436 8.172 0.161 1.00 93.12 95 GLY A N 1
ATOM 747 C CA . GLY A 1 95 ? 12.260 8.361 -0.671 1.00 93.12 95 GLY A CA 1
ATOM 7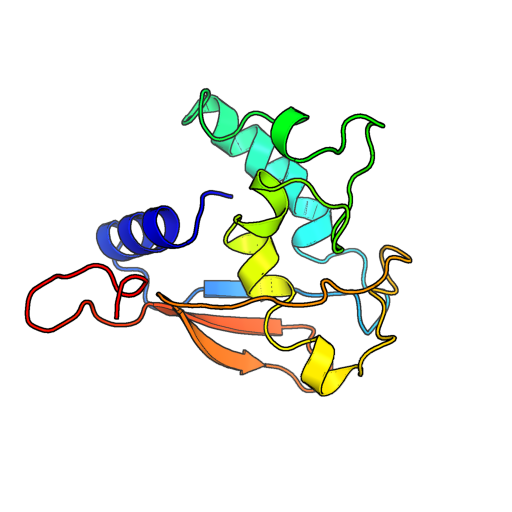48 C C . GLY A 1 95 ? 11.044 8.776 0.157 1.00 93.12 95 GLY A C 1
ATOM 749 O O . GLY A 1 95 ? 10.846 8.347 1.299 1.00 93.12 95 GLY A O 1
ATOM 750 N N . ALA A 1 96 ? 10.220 9.634 -0.432 1.00 95.81 96 ALA A N 1
ATOM 751 C CA . ALA A 1 96 ? 9.004 10.137 0.182 1.00 95.81 96 ALA A CA 1
ATOM 752 C C . ALA A 1 96 ? 7.850 10.098 -0.819 1.00 95.81 96 ALA A C 1
ATOM 754 O O . ALA A 1 96 ? 8.033 10.366 -2.008 1.00 95.81 96 ALA A O 1
ATOM 755 N N . ASP A 1 97 ? 6.660 9.806 -0.310 1.00 96.56 97 ASP A N 1
ATOM 756 C CA . ASP A 1 97 ? 5.405 9.984 -1.026 1.00 96.56 97 ASP A CA 1
ATOM 757 C C . ASP A 1 97 ? 5.088 11.488 -1.069 1.00 96.56 97 ASP A C 1
ATOM 759 O O . ASP A 1 97 ? 4.753 12.096 -0.046 1.00 96.56 97 ASP A O 1
ATOM 763 N N . ARG A 1 98 ? 5.233 12.103 -2.249 1.00 95.38 98 ARG A N 1
ATOM 764 C CA . ARG A 1 98 ? 5.074 13.553 -2.456 1.00 95.38 98 ARG A CA 1
ATOM 765 C C . ARG A 1 98 ? 3.625 14.012 -2.360 1.00 95.38 98 ARG A C 1
ATOM 767 O O . ARG A 1 98 ? 3.385 15.155 -1.987 1.00 95.38 98 ARG A O 1
ATOM 774 N N . THR A 1 99 ? 2.660 13.138 -2.647 1.00 96.31 99 THR A N 1
ATOM 775 C CA . THR A 1 99 ? 1.236 13.460 -2.478 1.00 96.31 99 THR A CA 1
ATOM 776 C C . THR A 1 99 ? 0.907 13.648 -0.997 1.00 96.31 99 THR A C 1
ATOM 778 O O . THR A 1 99 ? 0.110 14.513 -0.640 1.00 96.31 99 THR A O 1
ATOM 781 N N . A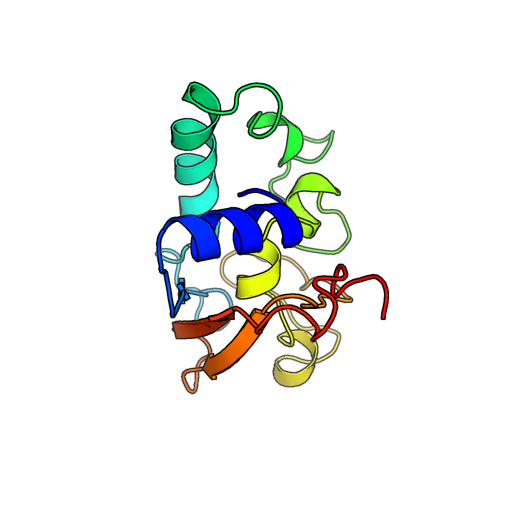RG A 1 100 ? 1.537 12.855 -0.121 1.00 95.25 100 ARG A N 1
ATOM 782 C CA . ARG A 1 100 ? 1.258 12.840 1.328 1.00 95.25 100 ARG A CA 1
ATOM 783 C C . ARG A 1 100 ? 2.275 13.602 2.167 1.00 95.25 100 ARG A C 1
ATOM 785 O O . ARG A 1 100 ? 2.014 13.837 3.343 1.00 95.25 100 ARG A O 1
ATOM 792 N N . ASN A 1 101 ? 3.415 13.971 1.586 1.00 95.62 101 ASN A N 1
ATOM 793 C CA . ASN A 1 101 ? 4.574 14.525 2.287 1.00 95.62 101 ASN A CA 1
ATOM 794 C C . ASN A 1 101 ? 5.038 13.636 3.455 1.00 95.62 101 ASN A C 1
ATOM 796 O O . ASN A 1 101 ? 5.344 14.119 4.544 1.00 95.62 101 ASN A O 1
ATOM 800 N N . GLN A 1 102 ? 5.081 12.321 3.230 1.00 96.38 102 GLN A N 1
ATOM 801 C CA . GLN A 1 102 ? 5.501 11.333 4.227 1.00 96.38 102 GLN A CA 1
ATOM 802 C C . GLN A 1 102 ? 6.650 10.480 3.695 1.00 96.38 102 GLN A C 1
ATOM 804 O O . GLN A 1 102 ? 6.705 10.173 2.505 1.00 96.38 102 GLN A O 1
ATOM 809 N N . ARG A 1 103 ? 7.568 10.074 4.578 1.00 96.31 103 ARG A N 1
ATOM 810 C CA . ARG A 1 103 ? 8.612 9.100 4.227 1.00 96.31 103 ARG A CA 1
ATOM 811 C C . ARG A 1 103 ? 7.976 7.762 3.860 1.00 96.31 103 ARG A C 1
ATOM 813 O O . ARG A 1 103 ? 6.995 7.361 4.486 1.00 96.31 103 ARG A O 1
ATOM 820 N N . LEU A 1 104 ? 8.554 7.088 2.870 1.00 96.69 104 LEU A N 1
ATOM 821 C CA . LEU A 1 104 ? 8.136 5.740 2.500 1.00 96.69 104 LEU A CA 1
ATOM 822 C C . LEU A 1 104 ? 8.358 4.763 3.669 1.00 96.69 104 LEU A C 1
ATOM 824 O O . LEU A 1 104 ? 9.266 4.980 4.478 1.00 96.69 104 LEU A O 1
ATOM 828 N N . PRO A 1 105 ? 7.550 3.694 3.771 1.00 95.25 105 PRO A N 1
ATOM 829 C CA . PRO A 1 105 ? 7.823 2.611 4.708 1.00 95.25 105 PRO A CA 1
ATOM 830 C C . PRO A 1 105 ? 9.179 1.964 4.398 1.00 95.25 105 PRO A C 1
ATOM 832 O O . PRO A 1 105 ? 9.559 1.806 3.236 1.00 95.25 105 PRO A O 1
ATOM 835 N N . SER A 1 106 ? 9.901 1.586 5.450 1.00 90.31 106 SER A N 1
ATOM 836 C CA . SER A 1 106 ? 11.252 1.019 5.351 1.00 90.31 106 SER A CA 1
ATOM 837 C C . SER A 1 106 ? 11.288 -0.382 4.739 1.00 90.31 106 SER A C 1
ATOM 839 O O . SER A 1 106 ? 12.262 -0.737 4.082 1.00 90.31 106 SER A O 1
ATOM 841 N N . SER A 1 107 ? 10.239 -1.180 4.947 1.00 87.88 107 SER A N 1
ATOM 842 C CA . SER A 1 107 ? 10.131 -2.536 4.415 1.00 87.88 107 SER A CA 1
ATOM 843 C C . SER A 1 107 ? 8.677 -2.889 4.127 1.00 87.88 107 SER A C 1
ATOM 845 O O . SER A 1 107 ? 7.797 -2.692 4.969 1.00 87.88 107 SER A O 1
ATOM 847 N N . VAL A 1 108 ? 8.435 -3.415 2.926 1.00 95.62 108 VAL A N 1
ATOM 848 C CA . VAL A 1 108 ? 7.139 -3.929 2.477 1.00 95.62 108 VAL A CA 1
ATOM 849 C C . VAL A 1 108 ? 7.394 -5.189 1.658 1.00 95.62 108 VAL A C 1
ATOM 851 O O . VAL A 1 108 ? 8.091 -5.134 0.646 1.00 95.62 108 VAL A O 1
ATOM 854 N N . SER A 1 109 ? 6.817 -6.313 2.082 1.00 94.88 109 SER A N 1
ATOM 855 C CA . SER A 1 109 ? 6.930 -7.613 1.413 1.00 94.88 109 SER A CA 1
ATOM 856 C C . SER A 1 109 ? 5.570 -8.139 0.951 1.00 94.88 109 SER A C 1
ATOM 858 O O . SER A 1 109 ? 4.527 -7.800 1.526 1.00 94.88 109 SER A O 1
ATOM 860 N N . LEU A 1 110 ? 5.614 -8.980 -0.087 1.00 96.38 110 LEU A N 1
ATOM 861 C CA . LEU A 1 110 ? 4.476 -9.697 -0.657 1.00 96.38 110 LEU A CA 1
ATOM 862 C C . LEU A 1 110 ? 4.791 -11.192 -0.744 1.00 96.38 110 LEU A C 1
ATOM 864 O O . LEU A 1 110 ? 5.696 -11.618 -1.472 1.00 96.38 110 LEU A O 1
ATOM 868 N N . ASP A 1 111 ? 3.997 -11.980 -0.036 1.00 95.50 111 ASP A N 1
ATOM 869 C CA . ASP A 1 111 ? 4.163 -13.425 0.089 1.00 95.50 111 ASP A CA 1
ATOM 870 C C . ASP A 1 111 ? 3.197 -14.169 -0.842 1.00 95.50 111 ASP A C 1
ATOM 872 O O . ASP A 1 111 ? 3.601 -15.108 -1.527 1.00 95.50 111 ASP A O 1
ATOM 876 N N . TYR A 1 112 ? 1.964 -13.677 -0.984 1.00 96.56 112 TYR A N 1
ATOM 877 C CA . TYR A 1 112 ? 0.876 -14.292 -1.752 1.00 96.56 112 TYR A CA 1
ATOM 878 C C . TYR A 1 112 ? 0.655 -13.672 -3.129 1.00 96.56 112 TYR A C 1
ATOM 880 O O . TYR A 1 112 ? -0.082 -14.231 -3.940 1.00 96.56 112 TYR A O 1
ATOM 888 N N . PHE A 1 113 ? 1.280 -12.533 -3.414 1.00 97.50 113 PHE A N 1
ATOM 889 C CA . PHE A 1 113 ? 1.142 -11.841 -4.692 1.00 97.50 113 PHE A CA 1
ATOM 890 C C . PHE A 1 113 ? 2.498 -11.539 -5.308 1.00 97.50 113 PHE A C 1
ATOM 892 O O . PHE A 1 113 ? 3.505 -11.389 -4.613 1.00 97.50 113 PHE A O 1
ATOM 899 N N . GLU A 1 114 ? 2.522 -11.440 -6.627 1.00 97.31 114 GLU A N 1
ATOM 900 C CA . GLU A 1 114 ? 3.671 -10.969 -7.387 1.00 97.31 114 GLU A CA 1
ATOM 901 C C . GLU A 1 114 ? 3.297 -9.728 -8.197 1.00 97.31 114 GLU A C 1
ATOM 903 O O . GLU A 1 114 ? 2.192 -9.617 -8.727 1.00 97.31 114 GLU A O 1
ATOM 908 N N . GLU A 1 115 ? 4.221 -8.774 -8.273 1.00 97.94 115 GLU A N 1
ATOM 909 C CA . GLU A 1 115 ? 4.104 -7.649 -9.194 1.00 97.94 115 GLU A CA 1
ATOM 910 C C . GLU A 1 115 ? 4.470 -8.123 -10.601 1.00 97.94 115 GLU A C 1
ATOM 912 O O . GLU A 1 115 ? 5.586 -8.589 -10.827 1.00 97.94 115 GLU A O 1
ATOM 917 N N . VAL A 1 116 ? 3.539 -7.985 -11.545 1.00 98.19 116 VAL A N 1
ATOM 918 C CA . VAL A 1 116 ? 3.730 -8.418 -12.940 1.00 98.19 116 VAL A CA 1
ATOM 919 C C . VAL A 1 116 ? 3.962 -7.250 -13.896 1.00 98.19 116 VAL A C 1
ATOM 921 O O . VAL A 1 116 ? 4.468 -7.450 -14.998 1.00 98.19 116 VAL A O 1
ATOM 924 N N . TYR A 1 117 ? 3.596 -6.029 -13.495 1.00 97.94 117 TYR A N 1
ATOM 925 C CA . TYR A 1 117 ? 3.812 -4.822 -14.288 1.00 97.94 117 TYR A CA 1
ATOM 926 C C . TYR A 1 117 ? 3.806 -3.568 -13.412 1.00 97.94 117 TYR A C 1
ATOM 928 O O . TYR A 1 117 ? 2.978 -3.430 -12.512 1.00 97.94 117 TYR A O 1
ATOM 936 N N . SER A 1 118 ? 4.673 -2.618 -13.755 1.00 97.38 118 SER A N 1
ATOM 937 C CA . SER A 1 118 ? 4.651 -1.252 -13.241 1.00 97.38 118 SER A CA 1
ATOM 938 C C . SER A 1 118 ? 4.954 -0.275 -14.370 1.00 97.38 118 SER A C 1
ATOM 940 O O . SER A 1 118 ? 5.880 -0.485 -15.154 1.00 97.38 118 SER A O 1
ATOM 942 N N . SER A 1 119 ? 4.165 0.794 -14.463 1.00 96.56 119 SER A N 1
ATOM 943 C CA . SER A 1 119 ? 4.424 1.886 -15.412 1.00 96.56 119 SER A CA 1
ATOM 944 C C . SER A 1 119 ? 5.718 2.638 -15.065 1.00 96.56 119 SER A C 1
ATOM 946 O O . SER A 1 119 ? 6.135 2.637 -13.910 1.00 96.56 119 SER A O 1
ATOM 948 N N . GLU A 1 120 ? 6.308 3.344 -16.034 1.00 90.19 120 GLU A N 1
ATOM 949 C CA . GLU A 1 120 ? 7.586 4.069 -15.885 1.00 90.19 120 GLU A CA 1
ATOM 950 C C . GLU A 1 120 ? 7.621 5.015 -14.672 1.00 90.19 120 GLU A C 1
ATOM 952 O O . GLU A 1 120 ? 8.571 5.008 -13.898 1.00 90.19 120 GLU A O 1
ATOM 957 N N . ASN A 1 121 ? 6.545 5.778 -14.460 1.00 90.19 121 ASN A N 1
ATOM 958 C CA . ASN A 1 121 ? 6.421 6.705 -13.330 1.00 90.19 121 ASN A CA 1
ATOM 959 C C . ASN A 1 121 ? 5.724 6.087 -12.106 1.00 90.19 121 ASN A C 1
ATOM 961 O O . ASN A 1 121 ? 5.240 6.814 -11.237 1.00 90.19 121 ASN A O 1
ATOM 965 N N . LEU A 1 122 ? 5.613 4.755 -12.067 1.00 92.88 122 LEU A N 1
ATOM 966 C CA . LEU A 1 122 ? 4.981 3.969 -11.002 1.00 92.88 122 LEU A CA 1
ATOM 967 C C . LEU A 1 122 ? 3.510 4.324 -10.731 1.00 92.88 122 LEU A C 1
ATOM 969 O O . LEU A 1 122 ? 2.969 3.946 -9.698 1.00 92.88 122 LEU A O 1
ATOM 973 N N . LEU A 1 123 ? 2.851 5.017 -11.666 1.00 96.62 123 LEU A N 1
ATOM 974 C CA . LEU A 1 123 ? 1.467 5.457 -11.519 1.00 96.62 123 LEU A CA 1
ATOM 975 C C . LEU A 1 123 ? 0.493 4.282 -11.489 1.00 96.62 123 LEU A C 1
ATOM 977 O O . LEU A 1 123 ? -0.424 4.273 -10.678 1.00 96.62 123 LEU A O 1
ATOM 981 N N . VAL A 1 124 ? 0.686 3.307 -12.375 1.00 98.00 124 VAL A N 1
ATOM 982 C CA . VAL A 1 124 ? -0.134 2.095 -12.474 1.00 98.00 124 VAL A CA 1
ATOM 983 C C . VAL A 1 124 ? 0.726 0.883 -12.155 1.00 98.00 124 VAL A C 1
ATOM 985 O O . VAL A 1 124 ? 1.800 0.718 -12.743 1.00 98.00 124 VAL A O 1
ATOM 988 N N . ARG A 1 125 ? 0.227 0.034 -11.253 1.00 98.06 125 ARG A N 1
ATOM 989 C CA . ARG A 1 125 ? 0.869 -1.208 -10.810 1.00 98.06 125 ARG A CA 1
ATOM 990 C C . ARG A 1 125 ? -0.117 -2.362 -10.924 1.00 98.06 125 ARG A C 1
ATOM 992 O O . ARG A 1 125 ? -1.288 -2.197 -10.575 1.00 98.06 125 ARG A O 1
ATOM 999 N N . ILE A 1 126 ? 0.343 -3.508 -11.416 1.00 98.56 126 ILE A N 1
ATOM 1000 C CA . ILE A 1 126 ? -0.486 -4.701 -11.613 1.00 98.56 126 ILE A CA 1
ATOM 1001 C C . ILE A 1 126 ? 0.128 -5.874 -10.859 1.00 98.56 126 ILE A C 1
ATOM 1003 O O . ILE A 1 126 ? 1.317 -6.174 -11.001 1.00 98.56 126 ILE A O 1
ATOM 1007 N N . TYR A 1 127 ? -0.717 -6.552 -10.092 1.00 98.56 127 TYR A N 1
ATOM 1008 C CA . TYR A 1 127 ? -0.373 -7.690 -9.256 1.00 98.56 127 TYR A CA 1
ATOM 1009 C C . TYR A 1 127 ? -1.155 -8.926 -9.672 1.00 98.56 127 TYR A C 1
ATOM 1011 O O . TYR A 1 127 ? -2.305 -8.822 -10.102 1.00 98.56 127 TYR A O 1
ATOM 1019 N N . LYS A 1 128 ? -0.539 -10.092 -9.497 1.00 97.88 128 LYS A N 1
ATOM 1020 C CA . LYS A 1 128 ? -1.143 -11.402 -9.731 1.00 97.88 128 LYS A CA 1
ATOM 1021 C C . LYS A 1 128 ? -1.093 -12.240 -8.445 1.00 97.88 128 LYS A C 1
ATOM 1023 O O . LYS A 1 128 ? -0.048 -12.243 -7.786 1.00 97.88 128 LYS A O 1
ATOM 1028 N N . PRO A 1 129 ? -2.176 -12.940 -8.056 1.00 96.69 129 PRO A N 1
ATOM 1029 C CA . PRO A 1 129 ? -2.122 -13.924 -6.981 1.00 96.69 129 PRO A CA 1
ATOM 1030 C C . PRO A 1 129 ? -1.193 -15.078 -7.365 1.00 96.69 129 PRO A C 1
ATOM 1032 O O . PRO A 1 129 ? -1.300 -15.645 -8.455 1.00 96.69 129 PRO A O 1
ATOM 1035 N N . LYS A 1 130 ? -0.293 -15.456 -6.461 1.00 94.50 130 LYS A N 1
ATOM 1036 C CA . LYS A 1 130 ? 0.526 -16.656 -6.630 1.00 94.50 130 LYS A CA 1
ATOM 1037 C C . LYS A 1 130 ? -0.351 -17.900 -6.455 1.00 94.50 130 LYS A C 1
ATOM 1039 O O . LYS A 1 130 ? -1.277 -17.877 -5.637 1.00 94.50 130 LYS A O 1
ATOM 1044 N N . PRO A 1 131 ? -0.067 -18.999 -7.173 1.00 89.19 131 PRO A N 1
ATOM 1045 C CA . PRO A 1 131 ? -0.690 -20.277 -6.865 1.00 89.19 131 PRO A CA 1
ATOM 1046 C C . PRO A 1 131 ? -0.327 -20.698 -5.436 1.00 89.19 131 PRO A C 1
ATOM 1048 O O . PRO A 1 131 ? 0.776 -20.420 -4.960 1.00 89.19 131 PRO A O 1
ATOM 1051 N N . LEU A 1 132 ? -1.256 -21.371 -4.756 1.00 82.31 132 LEU A N 1
ATOM 1052 C CA . LEU A 1 132 ? -0.946 -22.018 -3.483 1.00 82.31 132 LEU A CA 1
ATOM 1053 C C . LEU A 1 132 ? 0.149 -23.069 -3.694 1.00 82.31 132 LEU A C 1
ATOM 1055 O O . LEU A 1 132 ? 0.289 -23.627 -4.784 1.00 82.31 132 LEU A O 1
ATOM 1059 N N . ASP A 1 133 ? 0.912 -23.351 -2.638 1.00 81.94 133 ASP A N 1
ATOM 1060 C CA . ASP A 1 133 ? 1.890 -24.438 -2.661 1.00 81.94 133 ASP A CA 1
ATOM 1061 C C . ASP A 1 133 ? 1.220 -25.772 -3.048 1.00 81.94 133 ASP A C 1
ATOM 1063 O O . ASP A 1 133 ? 0.025 -25.970 -2.824 1.00 81.94 133 ASP A O 1
ATOM 1067 N N . ASN A 1 134 ? 1.996 -26.725 -3.568 1.00 75.69 134 ASN A N 1
ATOM 1068 C CA . ASN A 1 134 ? 1.513 -28.032 -4.032 1.00 75.69 134 ASN A CA 1
ATOM 1069 C C . ASN A 1 134 ? 0.763 -28.830 -2.945 1.00 75.69 134 ASN A C 1
ATOM 1071 O O . ASN A 1 134 ? 0.017 -29.756 -3.255 1.00 75.69 134 ASN A O 1
ATOM 1075 N N . LEU A 1 135 ? 0.971 -28.483 -1.670 1.00 78.31 135 LEU A N 1
ATOM 1076 C CA . LEU A 1 135 ? 0.309 -29.068 -0.500 1.00 78.31 135 LEU A CA 1
ATOM 1077 C C . LEU A 1 135 ? -0.778 -28.160 0.112 1.00 78.31 135 LEU A C 1
ATOM 1079 O O . LEU A 1 135 ? -1.287 -28.464 1.188 1.00 78.31 135 LEU A O 1
ATOM 1083 N N . GLY A 1 136 ? -1.103 -27.030 -0.522 1.00 75.25 136 GLY A N 1
ATOM 1084 C CA . GLY A 1 136 ? -2.072 -26.046 -0.028 1.00 75.25 136 GLY A CA 1
ATOM 1085 C C . GLY A 1 136 ? -1.614 -25.277 1.217 1.00 75.25 136 GLY A C 1
ATOM 1086 O O . GLY A 1 136 ? -2.447 -24.766 1.963 1.00 75.25 136 GLY A O 1
ATOM 1087 N N . ARG A 1 137 ? -0.303 -25.224 1.487 1.00 79.38 137 ARG A N 1
ATOM 1088 C CA . ARG A 1 137 ? 0.247 -24.564 2.680 1.00 79.38 137 ARG A CA 1
ATOM 1089 C C . ARG A 1 137 ? 0.262 -23.032 2.535 1.00 79.38 137 ARG A C 1
ATOM 1091 O O . ARG A 1 137 ? 0.396 -22.539 1.413 1.00 79.38 137 ARG A O 1
ATOM 1098 N N . PRO A 1 138 ? 0.172 -22.281 3.652 1.00 79.12 138 PRO A N 1
ATOM 1099 C CA . PRO A 1 138 ? 0.332 -20.826 3.648 1.00 79.12 138 PRO A CA 1
ATOM 1100 C C . PRO A 1 138 ? 1.703 -20.400 3.094 1.00 79.12 138 PRO A C 1
ATOM 1102 O O . PRO A 1 138 ? 2.725 -20.958 3.490 1.00 79.12 138 P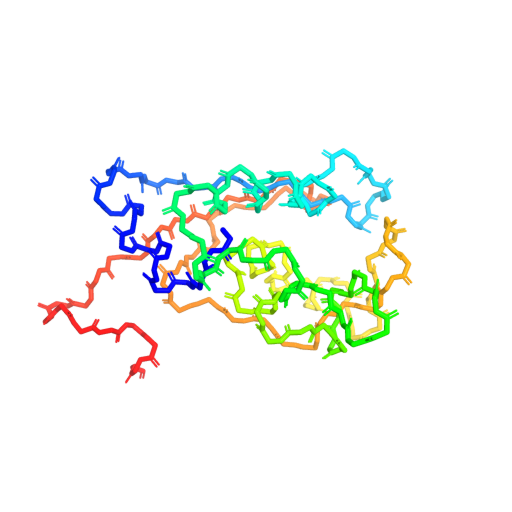RO A O 1
ATOM 1105 N N . LEU A 1 139 ? 1.727 -19.408 2.198 1.00 81.62 139 LEU A N 1
ATOM 1106 C CA . LEU A 1 139 ? 2.950 -18.952 1.515 1.00 81.62 139 LEU A CA 1
ATOM 1107 C C . LEU A 1 139 ? 3.872 -18.095 2.398 1.00 81.62 139 LEU A C 1
ATOM 1109 O O . LEU A 1 139 ? 5.055 -17.982 2.116 1.00 81.62 139 LEU A O 1
ATOM 1113 N N . ASP A 1 140 ? 3.347 -17.530 3.482 1.00 80.00 140 ASP A N 1
ATOM 1114 C CA . ASP A 1 140 ? 4.068 -16.725 4.480 1.00 80.00 140 ASP A CA 1
ATOM 1115 C C . ASP A 1 140 ? 4.808 -17.566 5.538 1.00 80.00 140 ASP A C 1
ATOM 1117 O O . ASP A 1 140 ? 5.375 -17.023 6.485 1.00 80.00 140 ASP A O 1
ATOM 1121 N N . GLN A 1 141 ? 4.768 -18.896 5.417 1.00 69.75 141 GLN A N 1
ATOM 1122 C CA . GLN A 1 141 ? 5.429 -19.845 6.324 1.00 69.75 141 GLN A CA 1
ATOM 1123 C C . GLN A 1 141 ? 6.552 -20.644 5.641 1.00 69.75 141 GLN A C 1
ATOM 1125 O O . GLN A 1 141 ? 7.080 -21.583 6.243 1.00 69.75 141 GLN A O 1
ATOM 1130 N N . LEU A 1 142 ? 6.878 -20.301 4.392 1.00 59.41 142 LEU A N 1
ATOM 1131 C CA . LEU A 1 142 ? 7.925 -20.914 3.572 1.00 59.41 142 LEU A CA 1
ATOM 1132 C C . LEU A 1 142 ? 9.160 -20.011 3.527 1.00 59.41 142 LEU A C 1
ATOM 1134 O O . LEU A 1 142 ? 10.274 -20.577 3.573 1.00 59.41 142 LEU A O 1
#

Secondary structure (DSSP, 8-state):
--BHHHHHHHHHHTT---EEEE--TTTT-SSSHHHHHHHHHHHHHTT-TTT--GGGGS-TT-----STTS-HHHHHBHHHHHHHTTHHHHH-TT-EETTTTEEPPS----SSEEEEEE-TTS-EEEEEEPPPPTT---GGG-

InterPro domains:
  IPR003674 Oligosaccharyl transferase, STT3 subunit [PTHR13872] (1-138)

Radius of gyration: 14.96 Å; chains: 1; bounding box: 37×44×34 Å

pLDDT: mean 93.91, std 5.85, range [59.41, 98.56]

Foldseek 3Di:
DFFQVVVLVVCVVVVNFKDKFFACQLPLDCPGVLNVVLVVLVVCCVVVVPLRDSVQQAQPVRDNALAPSTHPSNLRDPNSLQHQPCPCVVQPQQRDRNNRRHGGYNDHDHQQKDWPDADPSRRMTMIGGDDAPPVNDRRVVD

Sequence (142 aa):
ASDERSAHSIMSSLDIDYALVVYGGMLSYSGDDINKFIWMIRIGQNVYPDDLQEGLFYTPSGQYAIGDSATQKMKQSIMHKFTYFKLHDVMGPNGADRTRNQRLPSSVSLDYFEEVYSSENLLVRIYKPKPLDNLGRPLDQL

Organism: Zancudomyces culisetae (NCBI:txid1213189)